Protein AF-W1YXG7-F1 (afdb_monomer)

Sequence (89 aa):
AIKAQTAQVAAGQLGGTPPVKGQQLNASIIAQTRLTSTEEFGKILLKVNQDGSRVLLRDVAKIELGGENYDIIAEFNGQPASGLGIKLA

Mean predicted aligned error: 8.09 Å

Solvent-accessible surface area (backbone atoms only — not comparable to full-atom values): 6067 Å² total; per-residue (Å²): 94,66,75,76,69,43,36,72,49,91,60,57,43,50,63,42,88,88,58,66,92,85,72,83,65,69,46,76,43,83,52,57,50,63,70,86,48,55,70,55,53,34,61,39,66,70,48,69,48,97,87,68,51,74,42,33,41,48,81,78,43,91,73,77,94,74,72,96,68,81,89,75,85,48,68,55,97,90,36,87,47,84,88,82,90,85,79,87,133

pLDDT: mean 88.15, std 8.02, range [59.0, 96.0]

InterPro domains:
  IPR001036 Acriflavin resistance protein [PF00873] (1-88)
  IPR001036 Acriflavin resistance protein [PTHR32063] (1-87)
  IPR027463 Multidrug efflux transporter AcrB TolC docking domain, DN/DC subdomains [G3DSA:3.30.2090.10] (1-73)
  IPR027463 Multidrug efflux transporter AcrB TolC docking domain, DN/DC subdomains [SSF82714] (1-66)

Structure (mmCIF, N/CA/C/O backbone):
data_AF-W1YXG7-F1
#
_entry.id   AF-W1YXG7-F1
#
loop_
_atom_site.group_PDB
_atom_site.id
_atom_site.type_symbol
_atom_site.label_atom_id
_atom_site.label_alt_id
_atom_site.label_comp_id
_atom_site.label_asym_id
_atom_site.label_entity_id
_atom_site.label_seq_id
_atom_site.pdbx_PDB_ins_code
_atom_site.Cartn_x
_atom_site.Cartn_y
_atom_site.Cartn_z
_atom_site.occupancy
_atom_site.B_iso_or_equiv
_atom_site.auth_seq_id
_atom_site.auth_comp_id
_atom_site.auth_asym_id
_atom_site.auth_atom_id
_atom_site.pdbx_PDB_model_num
ATOM 1 N N . ALA A 1 1 ? -8.609 -5.958 0.528 1.00 74.25 1 ALA A N 1
ATOM 2 C CA . ALA A 1 1 ? -7.676 -5.940 1.674 1.00 74.25 1 ALA A CA 1
ATOM 3 C C . ALA A 1 1 ? -6.896 -4.629 1.760 1.00 74.25 1 ALA A C 1
ATOM 5 O O . ALA A 1 1 ? -7.103 -3.918 2.731 1.00 74.25 1 ALA A O 1
ATOM 6 N N . ILE A 1 2 ? -6.100 -4.256 0.742 1.00 70.12 2 ILE A N 1
ATOM 7 C CA . ILE A 1 2 ? -5.255 -3.041 0.771 1.00 70.12 2 ILE A CA 1
ATOM 8 C C . ILE A 1 2 ? -6.062 -1.775 1.102 1.00 70.12 2 ILE A C 1
ATOM 10 O O . ILE A 1 2 ? -5.873 -1.236 2.181 1.00 70.12 2 ILE A O 1
ATOM 14 N N . LYS A 1 3 ? -7.050 -1.381 0.277 1.00 76.31 3 LYS A N 1
ATOM 15 C CA . LYS A 1 3 ? -7.891 -0.183 0.526 1.00 76.31 3 LYS A CA 1
ATOM 16 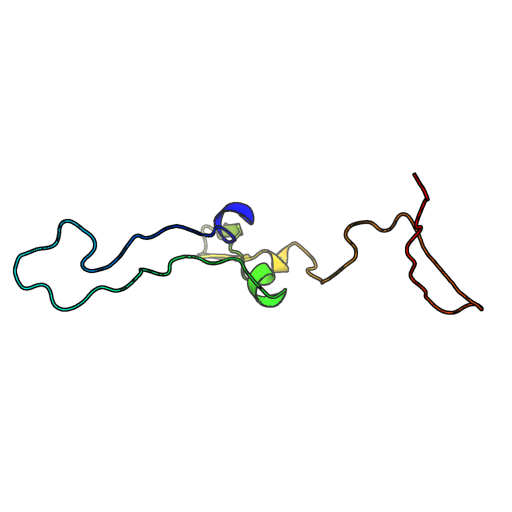C C . LYS A 1 3 ? -8.538 -0.123 1.919 1.00 76.31 3 LYS A C 1
ATOM 18 O O . LYS A 1 3 ? -8.812 0.965 2.401 1.00 76.31 3 LYS A O 1
ATOM 23 N N . ALA A 1 4 ? -8.811 -1.272 2.539 1.00 72.31 4 ALA A N 1
ATOM 24 C CA . ALA A 1 4 ? -9.459 -1.341 3.847 1.00 72.31 4 ALA A CA 1
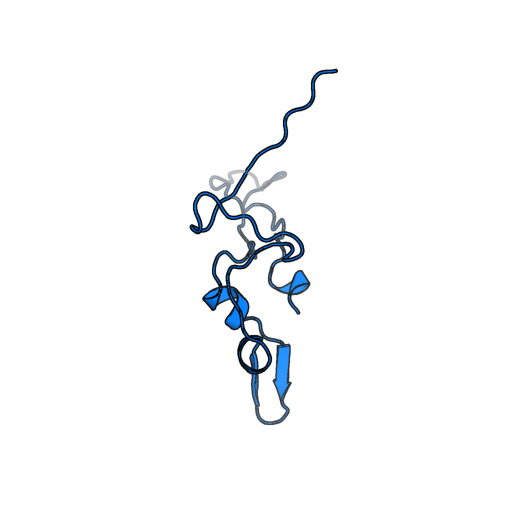ATOM 25 C C . ALA A 1 4 ? -8.467 -1.208 5.016 1.00 72.31 4 ALA A C 1
ATOM 27 O O . ALA A 1 4 ? -8.870 -0.801 6.096 1.00 72.31 4 ALA A O 1
ATOM 28 N N . GLN A 1 5 ? -7.189 -1.553 4.816 1.00 71.50 5 GLN A N 1
ATOM 29 C CA . GLN A 1 5 ? -6.144 -1.493 5.851 1.00 71.50 5 GLN A CA 1
ATOM 30 C C . GLN A 1 5 ? -5.145 -0.342 5.643 1.00 71.50 5 GLN A C 1
ATOM 32 O O . GLN A 1 5 ? -4.358 -0.065 6.537 1.00 71.50 5 GLN A O 1
ATOM 37 N N . THR A 1 6 ? -5.206 0.363 4.507 1.00 59.00 6 THR A N 1
ATOM 38 C CA . THR A 1 6 ? -4.502 1.636 4.251 1.00 59.00 6 THR A CA 1
ATOM 39 C C . THR A 1 6 ? -5.434 2.855 4.311 1.00 59.00 6 THR A C 1
ATOM 41 O O . THR A 1 6 ? -5.080 3.935 3.832 1.00 59.00 6 THR A O 1
ATOM 44 N N . ALA A 1 7 ? -6.643 2.698 4.859 1.00 72.44 7 ALA A N 1
ATOM 45 C CA . ALA A 1 7 ? -7.619 3.776 4.950 1.00 72.44 7 ALA A CA 1
ATOM 46 C C . ALA A 1 7 ? -7.227 4.779 6.039 1.00 72.44 7 ALA A C 1
ATOM 48 O O . ALA A 1 7 ? -6.928 4.392 7.165 1.00 72.44 7 ALA A O 1
ATOM 49 N N . GLN A 1 8 ? -7.286 6.069 5.708 1.00 67.88 8 GLN A N 1
ATOM 50 C CA . GLN A 1 8 ? -7.232 7.133 6.701 1.00 67.88 8 GLN A CA 1
ATOM 51 C C . GLN A 1 8 ? -8.657 7.442 7.152 1.00 67.88 8 GLN A C 1
ATOM 53 O O . GLN A 1 8 ? -9.457 7.958 6.370 1.00 67.88 8 GLN A O 1
ATOM 58 N N . VAL A 1 9 ? -8.983 7.084 8.393 1.00 74.12 9 VAL A N 1
ATOM 59 C CA . VAL A 1 9 ? -10.345 7.213 8.926 1.00 74.12 9 VAL A CA 1
ATOM 60 C C . VAL A 1 9 ? -10.429 8.423 9.852 1.00 74.12 9 VAL A C 1
ATOM 62 O O . VAL A 1 9 ? -9.655 8.546 10.800 1.00 74.12 9 VAL A O 1
ATOM 65 N N . ALA A 1 10 ? -11.390 9.312 9.593 1.00 76.38 10 ALA A N 1
ATOM 66 C CA . ALA A 1 10 ? -11.733 10.381 10.524 1.00 76.38 10 ALA A CA 1
ATOM 67 C C . ALA A 1 10 ? -12.493 9.781 11.715 1.00 76.38 10 ALA A C 1
ATOM 69 O O . ALA A 1 10 ? -13.623 9.322 11.563 1.00 76.38 10 ALA A O 1
ATOM 70 N N . ALA A 1 11 ? -11.868 9.772 12.892 1.00 82.81 11 ALA A N 1
ATOM 71 C CA . ALA A 1 11 ? -12.419 9.122 14.083 1.00 82.81 11 ALA A CA 1
ATOM 72 C C . ALA A 1 11 ? -13.040 10.091 15.102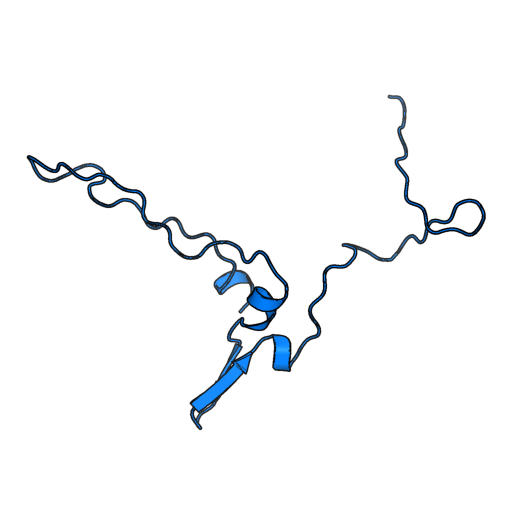 1.00 82.81 11 ALA A C 1
ATOM 74 O O . ALA A 1 11 ? -13.473 9.668 16.169 1.00 82.81 11 ALA A O 1
ATOM 75 N N . GLY A 1 12 ? -13.120 11.381 14.767 1.00 85.62 12 GLY A N 1
ATOM 76 C CA . GLY A 1 12 ? -13.695 12.408 15.635 1.00 85.62 12 GLY A CA 1
ATOM 77 C C . GLY A 1 12 ? -12.727 12.890 16.716 1.00 85.62 12 GLY A C 1
ATOM 78 O O . GLY A 1 12 ? -11.508 12.862 16.541 1.00 85.62 12 GLY A O 1
ATOM 79 N N . GLN A 1 13 ? -13.273 13.394 17.823 1.00 85.62 13 GLN A N 1
ATOM 80 C CA . GLN A 1 13 ? -12.506 13.996 18.916 1.00 85.62 13 GLN A CA 1
ATOM 81 C C . GLN A 1 13 ? -13.130 13.644 20.274 1.00 85.62 13 GLN A C 1
ATOM 83 O O . GLN A 1 13 ? -14.353 13.682 20.425 1.00 85.62 13 GLN A O 1
ATOM 88 N N . LEU A 1 14 ? -12.303 13.354 21.283 1.00 86.56 14 LEU A N 1
ATOM 89 C CA . LEU A 1 14 ? -12.742 13.328 22.678 1.00 86.56 14 LEU A CA 1
ATOM 90 C C . LEU A 1 14 ? -13.072 14.756 23.110 1.00 86.56 14 LEU A C 1
ATOM 92 O O . LEU A 1 14 ? -12.264 15.656 22.899 1.00 86.56 14 LEU A O 1
ATOM 96 N N . GLY A 1 15 ? -14.246 14.962 23.711 1.00 85.19 15 GLY A N 1
ATOM 97 C CA . GLY A 1 15 ? -14.697 16.298 24.116 1.00 85.19 15 GLY A CA 1
ATOM 98 C C . GLY A 1 15 ? -14.971 17.239 22.937 1.00 85.19 15 GLY A C 1
ATOM 99 O O . GLY A 1 15 ? -14.874 18.455 23.102 1.00 85.19 15 GLY A O 1
ATOM 100 N N . GLY A 1 16 ? -15.255 16.692 21.749 1.00 86.88 16 GLY A N 1
ATOM 101 C CA . GLY A 1 16 ? -15.706 17.460 20.587 1.00 86.88 16 GLY A CA 1
ATOM 102 C C . GLY A 1 16 ? -17.055 18.143 20.831 1.00 86.88 16 GLY A C 1
ATOM 103 O O . GLY A 1 16 ? -17.793 17.794 21.754 1.00 86.88 16 GLY A O 1
ATOM 104 N N . THR A 1 17 ? -17.382 19.143 20.016 1.00 84.88 17 THR A N 1
ATOM 105 C CA . THR A 1 17 ? -18.619 19.909 20.182 1.00 84.88 17 THR A CA 1
ATOM 106 C C . THR A 1 17 ? -19.861 19.154 19.691 1.00 84.88 17 THR A C 1
ATOM 108 O O . THR A 1 17 ? -19.792 18.475 18.665 1.00 84.88 17 THR A O 1
ATOM 111 N N . PRO A 1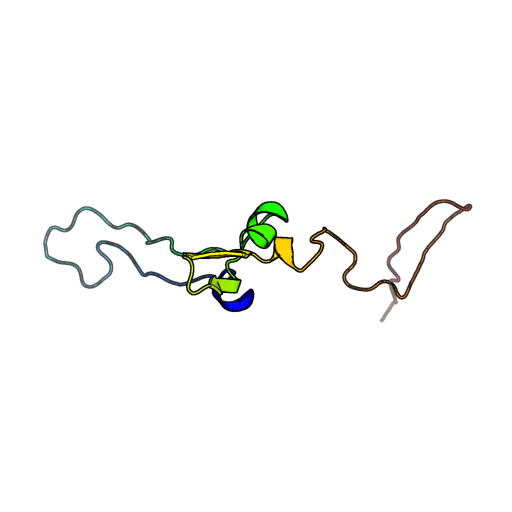 18 ? -21.017 19.310 20.375 1.00 82.62 18 PRO A N 1
ATOM 112 C CA . PRO A 1 18 ? -21.217 20.035 21.641 1.00 82.62 18 PRO A CA 1
ATOM 113 C C . PRO A 1 18 ? -20.791 19.199 22.874 1.00 82.62 18 PRO A C 1
ATOM 115 O O . PRO A 1 18 ? -21.262 18.070 23.021 1.00 82.62 18 PRO A O 1
ATOM 118 N N . PRO A 1 19 ? -19.945 19.723 23.791 1.00 89.56 19 PRO A N 1
ATOM 119 C CA . PRO A 1 19 ? -19.460 18.945 24.926 1.00 89.56 19 PRO A CA 1
ATOM 120 C C . PRO A 1 19 ? -20.372 19.070 26.156 1.00 89.56 19 PRO A C 1
ATOM 122 O O . PRO A 1 19 ? -21.182 19.992 26.280 1.00 89.56 19 PRO A O 1
ATOM 125 N N . VAL A 1 20 ? -20.176 18.172 27.123 1.00 92.69 20 VAL A N 1
ATOM 126 C CA . VAL A 1 20 ? -20.764 18.302 28.464 1.00 92.69 20 VAL A CA 1
ATOM 127 C C . VAL A 1 20 ? -20.165 19.499 29.217 1.00 92.69 20 VAL A C 1
ATOM 129 O O . VAL A 1 20 ? -18.994 19.849 29.048 1.00 92.69 20 VAL A O 1
ATOM 132 N N . LYS A 1 21 ? -20.967 20.151 30.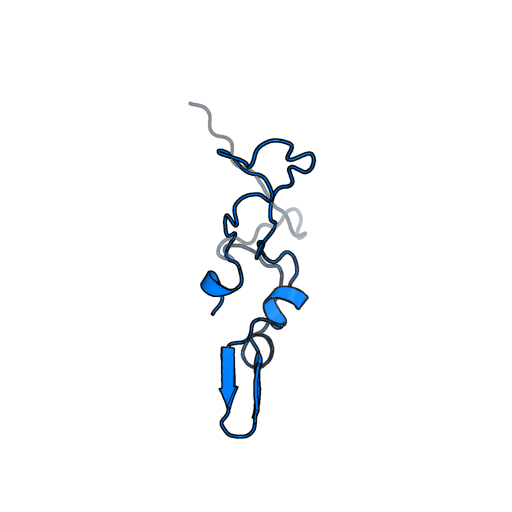066 1.00 89.62 21 LYS A N 1
ATOM 133 C CA . LYS A 1 21 ? -20.540 21.340 30.819 1.00 89.62 21 LYS A CA 1
ATOM 134 C C . LYS A 1 21 ? -19.371 20.998 31.751 1.00 89.62 21 LYS A C 1
ATOM 136 O O . LYS A 1 21 ? -19.465 20.067 32.542 1.00 89.62 21 LYS A O 1
ATOM 141 N N . GLY A 1 22 ? -18.295 21.781 31.675 1.00 90.62 22 GLY A N 1
ATOM 142 C CA . GLY A 1 22 ? -17.088 21.578 32.483 1.00 90.62 22 GLY A CA 1
ATOM 143 C C . GLY A 1 22 ? -16.039 20.651 31.861 1.00 90.62 22 GLY A C 1
ATOM 144 O O . GLY A 1 22 ? -15.013 20.428 32.499 1.00 90.62 22 GLY A O 1
ATOM 145 N N . GLN A 1 23 ? -16.253 20.148 30.635 1.00 89.88 23 GLN A N 1
ATOM 146 C CA . GLN A 1 23 ? -15.258 19.353 29.910 1.00 89.88 23 GLN A CA 1
ATOM 147 C C . GLN A 1 23 ? -13.934 20.123 29.759 1.00 89.88 23 GLN A C 1
ATOM 149 O O . GLN A 1 23 ? -13.900 21.180 29.135 1.00 89.88 23 GLN A O 1
ATOM 154 N N . GLN A 1 24 ? -12.849 19.580 30.324 1.00 88.19 24 GLN A N 1
ATOM 155 C CA . GLN A 1 24 ? -11.502 20.180 30.288 1.00 88.19 24 GLN A CA 1
ATOM 156 C C . GLN A 1 24 ? -10.625 19.615 29.162 1.00 88.19 24 GLN A C 1
ATOM 158 O O . GLN A 1 24 ? -9.738 20.297 28.660 1.00 88.19 24 GLN A O 1
ATOM 163 N N . LEU A 1 25 ? -10.854 18.356 28.769 1.00 84.94 25 LEU A N 1
ATOM 164 C CA . LEU A 1 25 ? -10.042 17.657 27.774 1.00 84.94 25 LEU A CA 1
ATOM 165 C C . LEU A 1 25 ? -10.711 17.699 26.396 1.00 84.94 25 LEU A C 1
ATOM 167 O O . LEU A 1 25 ? -11.824 17.193 26.236 1.00 84.94 25 LEU A O 1
ATOM 171 N N . ASN A 1 26 ? -9.997 18.222 25.400 1.00 88.44 26 ASN A N 1
ATOM 172 C CA . ASN A 1 26 ? -10.316 18.056 23.985 1.00 88.44 26 ASN A CA 1
ATOM 173 C C . ASN A 1 26 ? -9.105 17.451 23.258 1.00 88.44 26 ASN A C 1
ATOM 175 O O . ASN A 1 26 ? -7.996 17.970 23.376 1.00 88.44 26 ASN A O 1
ATOM 179 N N . ALA A 1 27 ? -9.300 16.335 22.553 1.00 87.81 27 ALA A N 1
ATOM 180 C CA . ALA A 1 27 ? -8.224 15.645 21.841 1.00 87.81 27 ALA A CA 1
ATOM 181 C C . ALA A 1 27 ? -8.747 14.950 20.581 1.00 87.81 27 ALA A C 1
ATOM 183 O O . ALA A 1 27 ? -9.801 14.317 20.609 1.00 87.81 27 ALA A O 1
ATOM 184 N N . SER A 1 28 ? -8.002 15.026 19.477 1.00 86.69 28 SER A N 1
ATOM 185 C CA . SER A 1 28 ? -8.378 14.335 18.239 1.00 86.69 28 SER A CA 1
ATOM 186 C C . SER A 1 28 ? -8.122 12.834 18.336 1.00 86.69 28 SER A C 1
ATOM 188 O O . SER A 1 28 ? -7.071 12.410 18.814 1.00 86.69 28 SER A O 1
ATOM 190 N N . ILE A 1 29 ? -9.076 12.028 17.869 1.00 85.56 29 ILE A N 1
ATOM 191 C CA . ILE A 1 29 ? -8.934 10.573 17.820 1.00 85.56 29 ILE A CA 1
ATOM 192 C C . ILE A 1 29 ? -8.192 10.221 16.533 1.00 85.56 29 ILE A C 1
ATOM 194 O O . ILE A 1 29 ? -8.645 10.536 15.431 1.00 85.56 29 ILE A O 1
ATOM 198 N N . ILE A 1 30 ? -7.051 9.553 16.679 1.00 79.50 30 ILE A N 1
ATOM 199 C CA . ILE A 1 30 ? -6.281 9.018 15.557 1.00 79.50 30 ILE A CA 1
ATOM 200 C C . ILE A 1 30 ? -6.675 7.549 15.389 1.00 79.50 30 ILE A C 1
ATOM 202 O O . ILE A 1 30 ? -6.417 6.732 16.270 1.00 79.50 30 ILE A O 1
ATOM 206 N N . ALA A 1 31 ? -7.336 7.224 14.277 1.00 78.88 31 ALA A N 1
ATOM 207 C CA . ALA A 1 31 ? -7.624 5.845 13.881 1.00 78.88 31 ALA A CA 1
ATOM 208 C C . ALA A 1 31 ? -6.597 5.351 12.851 1.00 78.88 31 ALA A C 1
ATOM 210 O O . ALA A 1 31 ? -5.473 5.844 12.810 1.00 78.88 31 ALA A O 1
ATOM 211 N N . GLN A 1 32 ? -6.967 4.354 12.041 1.00 75.69 32 GLN A N 1
ATOM 212 C CA . GLN A 1 32 ? -6.106 3.811 10.991 1.00 75.69 32 GLN A CA 1
ATOM 213 C C . GLN A 1 32 ? -5.534 4.936 10.119 1.00 75.69 32 GLN A C 1
ATOM 215 O O . GLN A 1 32 ? -6.251 5.844 9.685 1.00 75.69 32 GLN A O 1
ATOM 220 N N . THR A 1 33 ? -4.225 4.870 9.901 1.00 75.12 33 THR A N 1
ATOM 221 C CA . THR A 1 33 ? -3.457 5.784 9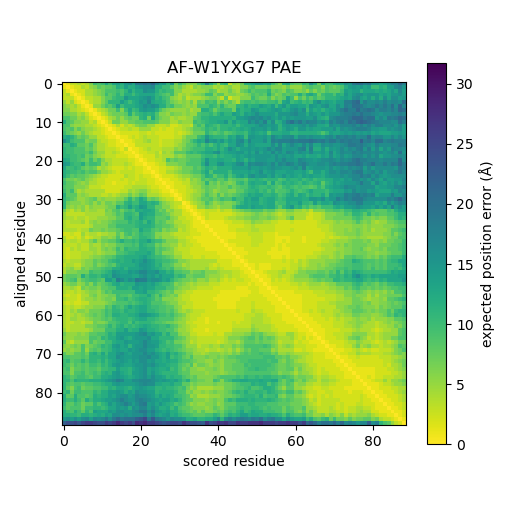.059 1.00 75.12 33 THR A CA 1
ATOM 222 C C . THR A 1 33 ? -2.949 5.044 7.829 1.00 75.12 33 THR A C 1
ATOM 224 O O . THR A 1 33 ? -2.961 3.812 7.769 1.00 75.12 33 THR A O 1
ATOM 227 N N . ARG A 1 34 ? -2.487 5.793 6.823 1.00 82.69 34 ARG A N 1
ATOM 228 C CA . ARG A 1 34 ? -1.803 5.180 5.682 1.00 82.69 34 ARG A CA 1
ATOM 229 C C . ARG A 1 34 ? -0.575 4.414 6.172 1.00 82.69 34 ARG A C 1
ATOM 231 O O . ARG A 1 34 ? 0.133 4.891 7.056 1.00 82.69 34 ARG A O 1
ATOM 238 N N . LEU A 1 35 ? -0.341 3.258 5.563 1.00 87.50 35 LEU A N 1
ATOM 239 C CA . LEU A 1 35 ? 0.880 2.488 5.769 1.00 87.50 35 LEU A CA 1
ATOM 240 C C . LEU A 1 35 ? 2.047 3.197 5.075 1.00 87.50 35 LEU A C 1
ATOM 242 O O . LEU A 1 35 ? 1.875 3.800 4.013 1.0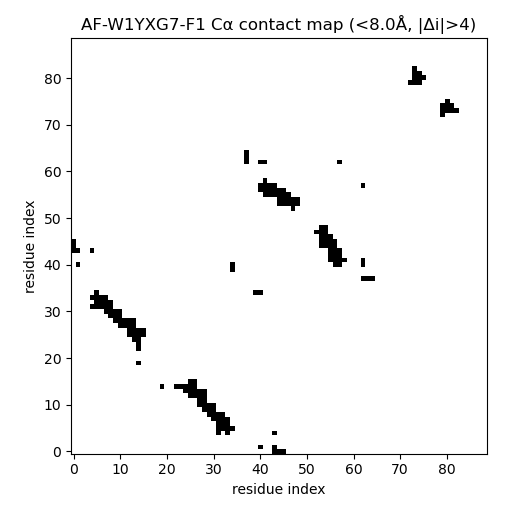0 87.50 35 LEU A O 1
ATOM 246 N N . THR A 1 36 ? 3.217 3.120 5.687 1.00 89.75 36 THR A N 1
ATOM 247 C CA . THR A 1 36 ? 4.407 3.905 5.345 1.00 89.75 36 THR A CA 1
ATOM 248 C C . THR A 1 36 ? 5.594 3.050 4.920 1.00 89.75 36 THR A C 1
ATOM 250 O O . THR A 1 36 ? 6.533 3.580 4.332 1.00 89.75 36 THR A O 1
ATOM 253 N N . SER A 1 37 ? 5.556 1.737 5.164 1.00 91.50 37 SER A N 1
ATOM 254 C CA . SER A 1 37 ? 6.678 0.845 4.863 1.00 91.50 37 SER A CA 1
ATOM 255 C C . SER A 1 37 ? 6.248 -0.490 4.252 1.00 91.50 37 SER A C 1
ATOM 257 O O . SER A 1 37 ? 5.127 -0.963 4.452 1.00 91.50 37 SER A O 1
ATOM 259 N N . THR A 1 38 ? 7.156 -1.138 3.519 1.00 91.56 38 THR A N 1
ATOM 260 C CA . THR A 1 38 ? 6.893 -2.450 2.901 1.00 91.56 38 THR A CA 1
ATOM 261 C C . THR A 1 38 ? 6.546 -3.524 3.938 1.00 91.56 38 THR A C 1
ATOM 263 O O . THR A 1 38 ? 5.694 -4.377 3.692 1.00 91.56 38 THR A O 1
ATOM 266 N N . GLU A 1 39 ? 7.124 -3.439 5.137 1.00 92.38 39 GLU A N 1
ATOM 267 C CA . GLU A 1 39 ? 6.865 -4.334 6.264 1.00 92.38 39 GLU A CA 1
ATOM 268 C C . GLU A 1 39 ? 5.434 -4.184 6.785 1.00 92.38 39 GLU A C 1
ATOM 270 O O . GLU A 1 39 ? 4.796 -5.177 7.147 1.00 92.38 39 GLU A O 1
ATOM 275 N N . GLU A 1 40 ? 4.917 -2.954 6.819 1.00 89.12 40 GLU A N 1
ATOM 276 C CA . GLU A 1 40 ? 3.528 -2.668 7.175 1.00 89.12 40 GLU A CA 1
ATOM 277 C C . GLU A 1 40 ? 2.566 -3.218 6.118 1.00 89.12 40 GLU A C 1
ATOM 279 O O . GLU A 1 40 ? 1.624 -3.938 6.461 1.00 89.12 40 GLU A O 1
ATOM 284 N N . PHE A 1 41 ? 2.846 -2.985 4.831 1.00 91.44 41 PHE A N 1
ATOM 285 C CA . PHE A 1 41 ? 2.079 -3.584 3.733 1.00 91.44 41 PHE A CA 1
ATOM 286 C C . PHE A 1 41 ? 2.106 -5.119 3.791 1.00 91.44 41 PHE A C 1
ATOM 288 O O . PHE A 1 41 ? 1.076 -5.771 3.623 1.00 91.44 41 PHE A O 1
ATOM 295 N N . GLY A 1 42 ? 3.251 -5.717 4.116 1.00 91.12 42 GLY A N 1
ATOM 296 C CA . GLY A 1 42 ? 3.404 -7.165 4.243 1.00 91.12 42 GLY A CA 1
ATOM 297 C C . GLY A 1 42 ? 2.643 -7.788 5.407 1.00 91.12 42 GLY A C 1
ATOM 298 O O . GLY A 1 42 ? 2.460 -9.005 5.434 1.00 91.12 42 GLY A O 1
ATOM 299 N N . LYS A 1 43 ? 2.187 -6.991 6.375 1.00 93.19 43 LYS A N 1
ATOM 300 C CA . LYS A 1 43 ? 1.358 -7.445 7.501 1.00 93.19 43 LYS A CA 1
ATOM 301 C C . LYS A 1 43 ? -0.141 -7.310 7.236 1.00 93.19 43 LYS A C 1
ATOM 303 O O . LYS A 1 43 ? -0.917 -7.712 8.101 1.00 93.19 43 LYS A O 1
ATOM 308 N N . ILE A 1 44 ? -0.554 -6.811 6.066 1.00 91.12 44 ILE A N 1
ATOM 309 C CA . ILE A 1 44 ? -1.971 -6.723 5.700 1.00 91.12 44 ILE A CA 1
ATOM 310 C C . ILE A 1 44 ? -2.597 -8.117 5.763 1.00 91.12 44 ILE A C 1
ATOM 312 O O . ILE A 1 44 ? -2.176 -9.031 5.054 1.00 91.12 44 ILE A O 1
ATOM 316 N N . LEU A 1 45 ? -3.626 -8.270 6.596 1.00 92.25 45 LEU A N 1
ATOM 317 C CA . LEU A 1 45 ? -4.354 -9.528 6.739 1.00 92.25 45 LEU A CA 1
ATOM 318 C C . LEU A 1 45 ? -5.297 -9.723 5.549 1.00 92.25 45 LEU A C 1
ATOM 320 O O . LEU A 1 45 ? -6.181 -8.898 5.313 1.00 92.25 45 LEU A O 1
ATOM 324 N N . LEU A 1 46 ? -5.132 -10.817 4.813 1.00 91.81 46 LEU A N 1
ATOM 325 C CA . LEU A 1 46 ? -6.006 -11.173 3.697 1.00 91.81 46 LEU A CA 1
ATOM 326 C C . LEU A 1 46 ? -7.172 -12.040 4.157 1.00 91.81 46 LEU A C 1
ATOM 328 O O . LEU A 1 46 ? -8.316 -11.785 3.784 1.00 91.81 46 LEU A O 1
ATOM 332 N N . LYS A 1 47 ? -6.874 -13.065 4.959 1.00 91.06 47 LYS A N 1
ATOM 333 C CA . LYS A 1 47 ? -7.845 -14.061 5.409 1.00 91.06 47 LYS A CA 1
ATOM 334 C C . LYS A 1 47 ? -7.356 -14.761 6.675 1.00 91.06 47 LYS A C 1
ATOM 336 O O . LYS A 1 47 ? -6.155 -14.900 6.890 1.00 91.06 47 LYS A O 1
ATOM 341 N N . VAL A 1 48 ? -8.302 -15.238 7.477 1.00 94.44 48 VAL A N 1
ATOM 342 C CA . VAL A 1 48 ? -8.067 -16.243 8.519 1.00 94.44 48 VAL A CA 1
ATOM 343 C C . VAL A 1 48 ? -8.702 -17.553 8.048 1.00 94.44 48 VAL A C 1
ATOM 345 O O . VAL A 1 48 ? -9.850 -17.559 7.598 1.00 94.44 48 VAL A O 1
ATOM 348 N N . ASN A 1 49 ? -7.938 -18.639 8.066 1.00 93.94 49 ASN A N 1
ATOM 349 C CA . ASN A 1 49 ? -8.413 -19.972 7.702 1.00 93.94 49 ASN A CA 1
ATOM 350 C C . ASN A 1 49 ? -9.211 -20.601 8.856 1.00 93.94 49 ASN A C 1
ATOM 352 O O . ASN A 1 49 ? -9.192 -20.113 9.984 1.00 93.94 49 ASN A O 1
ATOM 356 N N . GLN A 1 50 ? -9.926 -21.693 8.576 1.00 94.56 50 GLN A N 1
ATOM 357 C CA . GLN A 1 50 ? -10.759 -22.379 9.577 1.00 94.56 50 GLN A CA 1
ATOM 358 C C . GLN A 1 50 ? -9.948 -22.964 10.743 1.00 94.56 50 GLN A C 1
ATOM 360 O O . GLN A 1 50 ? -10.474 -23.108 11.839 1.00 94.56 50 GLN A O 1
ATOM 365 N N . ASP A 1 51 ? -8.671 -23.258 10.513 1.00 93.44 51 ASP A N 1
ATOM 366 C CA . ASP A 1 51 ? -7.711 -23.726 11.515 1.00 93.44 51 ASP A CA 1
ATOM 367 C C . ASP A 1 51 ? -7.096 -22.587 12.357 1.00 93.44 51 ASP A C 1
ATOM 369 O O . ASP A 1 51 ? -6.270 -22.839 13.231 1.00 93.44 51 ASP A O 1
ATOM 373 N N . GLY A 1 52 ? -7.474 -21.329 12.098 1.00 91.44 52 GLY A N 1
ATOM 374 C CA . GLY A 1 52 ? -6.949 -20.145 12.780 1.00 91.44 52 GLY A CA 1
ATOM 375 C C . GLY A 1 52 ? -5.649 -19.586 12.191 1.00 91.44 52 GLY A C 1
ATOM 376 O O . GLY A 1 52 ? -5.166 -18.551 12.661 1.00 91.44 52 GLY A O 1
ATOM 377 N N . SER A 1 53 ? -5.086 -20.204 11.148 1.00 94.50 53 SER A N 1
ATOM 378 C CA . SER A 1 53 ? -3.911 -19.663 10.462 1.00 94.50 53 SER A CA 1
ATOM 379 C C . SER A 1 53 ? -4.255 -18.371 9.711 1.00 94.50 53 SER A C 1
ATOM 381 O O . SER A 1 53 ? -5.352 -18.194 9.173 1.00 94.50 53 SER A O 1
ATOM 383 N N . ARG A 1 54 ? -3.314 -17.421 9.702 1.00 95.44 54 ARG A N 1
ATOM 384 C CA . ARG A 1 54 ? -3.481 -16.110 9.060 1.00 95.44 54 ARG A CA 1
ATOM 385 C C . ARG A 1 54 ? -2.738 -16.095 7.737 1.00 95.44 54 ARG A C 1
ATOM 387 O O . ARG A 1 54 ? -1.563 -16.436 7.707 1.00 95.44 54 ARG A O 1
ATOM 394 N N . VAL A 1 55 ? -3.413 -15.631 6.695 1.00 94.88 55 VAL A N 1
ATOM 395 C CA . VAL A 1 55 ? -2.818 -15.357 5.387 1.00 94.88 55 VAL A CA 1
ATOM 396 C C . VAL A 1 55 ? -2.587 -13.857 5.280 1.00 94.88 55 VAL A C 1
ATOM 398 O O . VAL A 1 55 ? -3.537 -13.070 5.346 1.00 94.88 55 VAL A O 1
ATOM 401 N N . LEU A 1 56 ? -1.329 -13.459 5.140 1.00 95.38 56 LEU A N 1
ATOM 402 C CA . LEU A 1 56 ? -0.880 -12.075 5.044 1.00 95.38 56 LEU A CA 1
ATOM 403 C C . LEU A 1 56 ? -0.487 -11.737 3.604 1.00 95.38 56 LEU A C 1
ATOM 405 O O . LEU A 1 56 ? -0.218 -12.622 2.795 1.00 95.38 56 LEU A O 1
ATOM 409 N N . LEU A 1 57 ? -0.426 -10.446 3.269 1.00 93.25 57 LEU A N 1
ATOM 410 C CA . LEU A 1 57 ? -0.088 -10.020 1.908 1.00 93.25 57 LEU A CA 1
ATOM 411 C C . LEU A 1 57 ? 1.299 -10.508 1.468 1.00 93.25 57 LEU A C 1
ATOM 413 O O . LEU A 1 57 ? 1.451 -10.944 0.331 1.00 93.25 57 LEU A O 1
ATOM 417 N N . ARG A 1 58 ? 2.287 -10.508 2.373 1.00 95.00 58 ARG A N 1
ATOM 418 C CA . ARG A 1 58 ? 3.635 -11.023 2.075 1.00 95.00 58 ARG A CA 1
ATOM 419 C C . ARG A 1 58 ? 3.679 -12.525 1.785 1.00 95.00 58 ARG A C 1
ATOM 421 O O . ARG A 1 58 ? 4.637 -12.987 1.181 1.00 95.00 58 ARG A O 1
ATOM 428 N N . ASP A 1 59 ? 2.669 -13.279 2.219 1.00 95.25 59 ASP A N 1
ATOM 429 C CA . ASP A 1 59 ? 2.621 -14.727 1.998 1.00 95.25 59 ASP A CA 1
ATOM 430 C C . ASP A 1 59 ? 2.235 -15.050 0.543 1.00 95.25 59 ASP A C 1
ATOM 432 O O . ASP A 1 59 ? 2.397 -16.181 0.093 1.00 95.25 59 ASP A O 1
ATOM 436 N N . VAL A 1 60 ? 1.727 -14.059 -0.205 1.00 94.81 60 VAL A N 1
ATOM 437 C CA . VAL A 1 60 ? 1.230 -14.220 -1.581 1.00 94.81 60 VAL A CA 1
ATOM 438 C C . VAL A 1 60 ? 1.786 -13.191 -2.576 1.00 94.81 60 VAL A C 1
ATOM 440 O O . VAL A 1 60 ? 1.458 -13.262 -3.759 1.00 94.81 60 VAL A O 1
ATOM 443 N N . ALA A 1 61 ? 2.603 -12.229 -2.135 1.00 94.12 61 ALA A N 1
ATOM 444 C CA . ALA A 1 61 ? 3.162 -11.177 -2.984 1.00 94.12 61 ALA A CA 1
ATOM 445 C C . ALA A 1 61 ? 4.553 -10.723 -2.513 1.00 94.12 61 ALA A C 1
ATOM 447 O O . ALA A 1 61 ? 4.831 -10.677 -1.314 1.00 94.12 61 ALA A O 1
ATOM 448 N N . LYS A 1 62 ? 5.406 -10.320 -3.466 1.00 95.94 62 LYS A N 1
ATOM 449 C CA . LYS A 1 62 ? 6.616 -9.532 -3.181 1.00 95.94 62 LYS A CA 1
ATOM 450 C C . LYS A 1 62 ? 6.231 -8.064 -3.029 1.00 95.94 62 LYS A C 1
ATOM 452 O O . LYS A 1 62 ? 5.370 -7.576 -3.756 1.00 95.94 62 LYS A O 1
ATOM 457 N N . ILE A 1 63 ? 6.852 -7.381 -2.075 1.00 95.06 63 ILE A N 1
ATOM 458 C CA . ILE A 1 63 ? 6.527 -5.998 -1.725 1.00 95.06 63 ILE A CA 1
ATOM 459 C C . ILE A 1 63 ? 7.832 -5.217 -1.705 1.00 95.06 63 ILE A C 1
ATOM 461 O O . ILE A 1 63 ? 8.717 -5.523 -0.912 1.00 95.06 63 ILE A O 1
ATOM 465 N N . GLU A 1 64 ? 7.938 -4.224 -2.579 1.00 95.25 64 GLU A N 1
ATOM 466 C CA . GLU A 1 64 ? 9.120 -3.380 -2.720 1.00 95.25 64 GLU A CA 1
ATOM 467 C C . GLU A 1 64 ? 8.729 -1.956 -3.124 1.00 95.25 64 GLU A C 1
ATOM 469 O O . GLU A 1 64 ? 7.628 -1.717 -3.628 1.00 95.25 64 GLU A O 1
ATOM 474 N N . LEU A 1 65 ? 9.632 -1.006 -2.882 1.00 94.31 65 LEU A N 1
ATOM 475 C CA . LEU A 1 65 ? 9.536 0.329 -3.461 1.00 94.31 65 LEU A CA 1
ATOM 476 C C . LEU A 1 65 ? 10.087 0.265 -4.886 1.00 94.31 65 LEU A C 1
ATOM 478 O O . LEU A 1 65 ? 11.253 -0.071 -5.082 1.00 94.31 65 LEU A O 1
ATOM 482 N N . GLY A 1 66 ? 9.242 0.581 -5.862 1.00 93.31 66 GLY A N 1
ATOM 483 C CA . GLY A 1 66 ? 9.563 0.513 -7.284 1.00 93.31 66 GLY A CA 1
ATOM 484 C C . GLY A 1 66 ? 9.102 1.751 -8.046 1.00 93.31 66 GLY A C 1
ATOM 485 O O . GLY A 1 66 ? 8.526 2.677 -7.470 1.00 93.31 66 GLY A O 1
ATOM 486 N N . GLY A 1 67 ? 9.364 1.763 -9.351 1.00 92.06 67 GLY A N 1
ATOM 487 C CA . GLY A 1 67 ? 8.827 2.777 -10.253 1.00 92.06 67 GLY A CA 1
ATOM 488 C C . GLY A 1 67 ? 7.311 2.634 -10.405 1.00 92.06 67 GLY A C 1
ATOM 489 O O . GLY A 1 67 ? 6.769 1.535 -10.315 1.00 92.06 67 GLY A O 1
ATOM 490 N N . GLU A 1 68 ? 6.617 3.745 -10.655 1.00 87.75 68 GLU A N 1
ATOM 491 C CA . GLU A 1 68 ? 5.186 3.718 -10.998 1.00 87.75 68 GLU A CA 1
ATOM 492 C C . GLU A 1 68 ? 4.950 3.065 -12.372 1.00 87.75 68 GLU A C 1
ATOM 494 O O . GLU A 1 68 ? 3.951 2.378 -12.579 1.00 87.75 68 GLU A O 1
ATOM 499 N N . ASN A 1 69 ? 5.903 3.244 -13.291 1.00 87.50 69 ASN A N 1
ATOM 500 C CA . ASN A 1 69 ? 5.990 2.565 -14.579 1.00 87.50 69 ASN A CA 1
ATOM 501 C C . ASN A 1 69 ? 7.452 2.202 -14.886 1.00 87.50 69 ASN A C 1
ATOM 503 O O . ASN A 1 69 ? 8.377 2.744 -14.279 1.00 87.50 69 ASN A O 1
ATOM 507 N N . TYR A 1 70 ? 7.640 1.274 -15.824 1.00 93.25 70 TYR A N 1
ATOM 508 C CA . TYR A 1 70 ? 8.950 0.760 -16.240 1.00 93.25 70 TYR A CA 1
ATOM 509 C C . TYR A 1 70 ? 9.150 0.853 -17.765 1.00 93.25 70 TYR A C 1
ATOM 511 O O . TYR A 1 70 ? 9.967 0.131 -18.330 1.00 93.25 70 TYR A O 1
ATOM 519 N N . ASP A 1 71 ? 8.402 1.731 -18.443 1.00 93.75 71 ASP A N 1
ATOM 520 C CA . ASP A 1 71 ? 8.393 1.835 -19.912 1.00 93.75 71 ASP A CA 1
ATOM 521 C C . ASP A 1 71 ? 9.625 2.560 -20.474 1.00 93.75 71 ASP A C 1
ATOM 523 O O . ASP A 1 71 ? 10.004 2.360 -21.629 1.00 93.75 71 ASP A O 1
ATOM 527 N N . ILE A 1 72 ? 10.249 3.423 -19.667 1.00 92.62 72 ILE A N 1
ATOM 528 C CA . ILE A 1 72 ? 11.398 4.237 -20.064 1.00 92.62 72 ILE A CA 1
ATOM 529 C C . ILE A 1 72 ? 12.599 3.856 -19.203 1.00 92.62 72 ILE A C 1
ATOM 531 O O . ILE A 1 72 ? 12.575 4.003 -17.983 1.00 92.62 72 ILE A O 1
ATOM 535 N N . ILE A 1 73 ? 13.678 3.436 -19.862 1.00 93.25 73 ILE A N 1
ATOM 536 C CA . ILE A 1 73 ? 15.000 3.269 -19.257 1.00 93.25 73 ILE A CA 1
ATOM 537 C C . ILE A 1 73 ? 15.881 4.390 -19.804 1.00 93.25 73 ILE A C 1
ATOM 539 O O . ILE A 1 73 ? 16.055 4.506 -21.016 1.00 93.25 73 ILE A O 1
ATOM 543 N N . ALA A 1 74 ? 16.402 5.240 -18.921 1.00 92.94 74 ALA A N 1
ATOM 544 C CA . ALA A 1 74 ? 17.267 6.351 -19.292 1.00 92.94 74 ALA A CA 1
ATOM 545 C C . ALA A 1 74 ? 18.705 6.094 -18.830 1.00 92.94 74 ALA A C 1
ATOM 547 O O . ALA A 1 74 ? 18.951 5.732 -17.679 1.00 92.94 74 ALA A O 1
ATOM 548 N N . GLU A 1 75 ? 19.656 6.333 -19.731 1.00 96.00 75 GLU A N 1
ATOM 549 C CA . GLU A 1 75 ? 21.090 6.235 -19.466 1.00 96.00 75 GLU A CA 1
ATOM 550 C C . GLU A 1 75 ? 21.812 7.491 -19.967 1.00 96.00 75 GLU A C 1
ATOM 552 O O . GLU A 1 75 ? 21.447 8.071 -20.992 1.00 96.00 75 GLU A O 1
ATOM 557 N N . PHE A 1 76 ? 22.866 7.900 -19.262 1.00 94.44 76 PHE A N 1
ATOM 558 C CA . PHE A 1 76 ? 23.779 8.960 -19.686 1.00 94.44 76 PHE A CA 1
ATOM 559 C C . PHE A 1 76 ? 25.221 8.481 -19.511 1.00 94.44 76 PHE A C 1
ATOM 561 O O . PHE A 1 76 ? 25.619 8.092 -18.415 1.00 94.44 76 PHE A O 1
ATOM 568 N N . ASN A 1 77 ? 26.000 8.459 -20.598 1.00 93.69 77 ASN A N 1
ATOM 569 C CA . ASN A 1 77 ? 27.345 7.863 -20.639 1.00 93.69 77 ASN A CA 1
ATOM 570 C C . ASN A 1 77 ? 27.398 6.413 -20.104 1.00 93.69 77 ASN A C 1
ATOM 572 O O . ASN A 1 77 ? 28.353 6.030 -19.429 1.00 93.69 77 ASN A O 1
ATOM 576 N N . GLY A 1 78 ? 26.357 5.618 -20.385 1.00 95.12 78 GLY A N 1
ATOM 577 C CA . GLY A 1 78 ? 26.241 4.221 -19.945 1.00 95.12 78 GLY A CA 1
ATOM 578 C C . GLY A 1 78 ? 25.933 4.033 -18.453 1.00 95.12 78 GLY A C 1
ATOM 579 O O . GLY A 1 78 ? 26.082 2.928 -17.942 1.00 95.12 78 GLY A O 1
ATOM 580 N N . GLN A 1 79 ? 25.546 5.095 -17.736 1.00 95.88 79 GLN A N 1
ATOM 581 C CA . GLN A 1 79 ? 25.142 5.042 -16.325 1.00 95.88 79 GLN A CA 1
ATOM 582 C C . GLN A 1 79 ? 23.640 5.344 -16.184 1.00 95.88 79 GLN A C 1
ATOM 584 O O . GLN A 1 79 ? 23.139 6.182 -16.941 1.00 95.88 79 GLN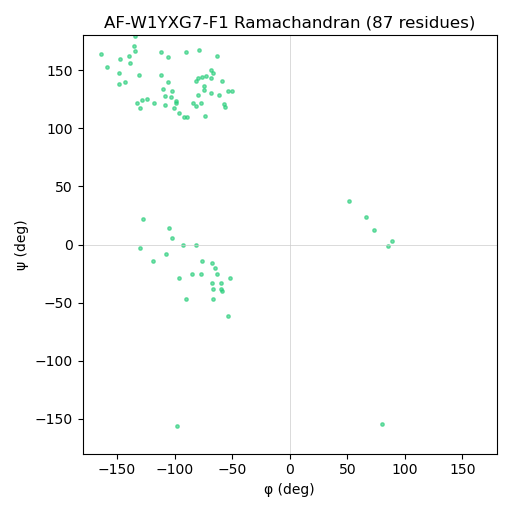 A O 1
ATOM 589 N N . PRO A 1 80 ? 22.921 4.725 -15.223 1.00 95.06 80 PRO A N 1
ATOM 590 C CA . PRO A 1 80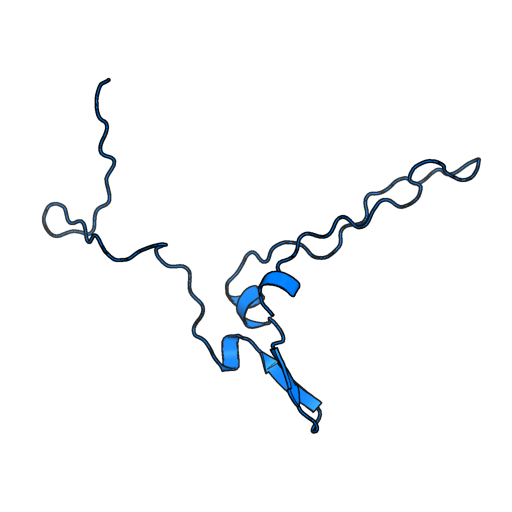 ? 21.506 5.005 -14.980 1.00 95.06 80 PRO A CA 1
ATOM 591 C C . PRO A 1 80 ? 21.243 6.495 -14.756 1.00 95.06 80 PRO A C 1
ATOM 593 O O . PRO A 1 80 ? 21.923 7.143 -13.959 1.00 95.06 80 PRO A O 1
ATOM 596 N N . ALA A 1 81 ? 20.242 7.030 -15.445 1.00 95.19 81 ALA A N 1
ATOM 597 C CA . ALA A 1 81 ? 19.900 8.443 -15.406 1.00 95.19 81 ALA A CA 1
ATOM 598 C C . ALA A 1 81 ? 18.387 8.656 -15.257 1.00 95.19 81 ALA A C 1
ATOM 600 O O . ALA A 1 81 ? 17.575 7.752 -15.433 1.00 95.19 81 ALA A O 1
ATOM 601 N N . SER A 1 82 ? 18.011 9.890 -14.937 1.00 95.00 82 SER A N 1
ATOM 602 C CA . SER A 1 82 ? 16.639 10.396 -15.001 1.00 95.00 82 SER A CA 1
ATOM 603 C C . SER A 1 82 ? 16.667 11.780 -15.655 1.00 95.00 82 SER A C 1
ATOM 605 O O . SER A 1 82 ? 17.742 12.339 -15.881 1.00 95.00 82 SER A O 1
ATOM 607 N N . GLY A 1 83 ? 15.509 12.346 -15.984 1.00 93.06 83 GLY A N 1
ATOM 608 C CA . GLY A 1 83 ? 15.444 13.644 -16.647 1.00 93.06 83 GLY A CA 1
ATOM 609 C C . GLY A 1 83 ? 14.068 14.293 -16.586 1.00 93.06 83 GLY A C 1
ATOM 610 O O . GLY A 1 83 ? 13.064 13.647 -16.301 1.00 93.06 83 GLY A O 1
ATOM 611 N N . LEU A 1 84 ? 14.036 15.594 -16.877 1.00 94.56 84 LEU A N 1
ATOM 612 C CA . LEU A 1 84 ? 12.815 16.387 -17.009 1.00 94.56 84 LEU A CA 1
ATOM 613 C C . LEU A 1 84 ? 12.844 17.129 -18.347 1.00 94.56 84 LEU A C 1
ATOM 615 O O . LEU A 1 84 ? 13.783 17.870 -18.633 1.00 94.56 84 LEU A O 1
ATOM 619 N N . GLY A 1 85 ? 11.808 16.938 -19.164 1.00 92.06 85 GLY A N 1
ATOM 620 C CA . GLY A 1 85 ? 11.624 17.671 -20.415 1.00 92.06 85 GLY A CA 1
ATOM 621 C C . GLY A 1 85 ? 10.783 18.923 -20.189 1.00 92.06 85 GLY A C 1
ATOM 622 O O . GLY A 1 85 ? 9.581 18.820 -19.959 1.00 92.06 85 GLY A O 1
ATOM 623 N N . ILE A 1 86 ? 11.397 20.103 -20.272 1.00 93.38 86 ILE A N 1
ATOM 624 C CA . ILE A 1 86 ? 10.701 21.387 -20.122 1.00 93.38 86 ILE A CA 1
ATOM 625 C C . ILE A 1 86 ? 10.412 21.947 -21.518 1.00 93.38 86 ILE A C 1
ATOM 627 O O . ILE A 1 86 ? 11.333 22.143 -22.309 1.00 93.38 86 ILE A O 1
ATOM 631 N N . LYS A 1 87 ? 9.136 22.197 -21.830 1.00 90.88 87 LYS A N 1
ATOM 632 C CA . LYS A 1 87 ? 8.708 22.840 -23.082 1.00 90.88 87 LYS A CA 1
ATOM 633 C C . LYS A 1 87 ? 8.278 24.280 -22.816 1.00 90.88 87 LYS A C 1
ATOM 635 O O . LYS A 1 87 ? 7.618 24.542 -21.814 1.00 90.88 87 LYS A O 1
ATOM 640 N N . LEU A 1 88 ? 8.644 25.189 -23.719 1.00 82.25 88 LEU A N 1
ATOM 641 C CA . LEU A 1 88 ? 8.180 26.576 -23.697 1.00 82.25 88 LEU A CA 1
ATOM 642 C C . LEU A 1 88 ? 6.759 26.664 -24.282 1.00 82.25 88 LEU A C 1
ATOM 644 O O . LEU A 1 88 ? 6.442 25.912 -25.208 1.00 82.25 88 LEU A O 1
ATOM 648 N N . ALA A 1 89 ? 5.934 27.543 -23.707 1.00 67.19 89 ALA A N 1
ATOM 649 C CA . ALA A 1 89 ? 4.564 27.830 -24.138 1.00 67.19 89 ALA A CA 1
ATOM 650 C C . ALA A 1 89 ? 4.519 28.882 -25.252 1.00 67.19 89 ALA A C 1
ATOM 652 O O . ALA A 1 89 ? 5.360 29.811 -25.207 1.00 67.19 89 ALA A O 1
#

Secondary structure (DSSP, 8-state):
-HHHHS---EEEEETPSSPPTT----EEEE------SHHHHHT-EEEE-TTSPEEEGGGT-------S--S---EETTEE---------

Foldseek 3Di:
DQCVQQDFDQPAWDQDPPGDPPDPDIGGDGDRHGDDDQVSQQQDWDDQDPVRDTDGPVNPDDGDDDDPDDPDFDDDPNHGDDDDDDDDD

Radius of gyration: 22.71 Å; Cα contacts (8 Å, |Δi|>4): 94; chains: 1; bounding box: 49×52×57 Å

Organism: NCBI:txid408170

Nearest PDB structures (foldseek):
  6zo7-assembly1_A  TM=9.855E-01  e=1.581E-11  Escherichia coli K-12
  7b8r-assembly1_B  TM=9.889E-01  e=1.808E-11  Escherichia coli K-12
  5ens-assembly1_A  TM=9.898E-01  e=2.891E-11  Escherichia coli K-12
  7b8s-assembly1_A  TM=9.905E-01  e=3.536E-11  Escherichia coli K-12
  8f4r-assembly1_B  TM=9.470E-01  e=4.329E-08  Escherichia coli

=== Feature glossary ===
The record interleaves many kinds of information about one protein. Here is each kind framed as the question it answers.

Q: Are the domains correctly placed relative to each other?
A: Predicted aligned error is AlphaFold's pairwise confidence. Unlike pLDDT (per-residue), PAE is per-residue-pair and captures whether two parts of the structure are correctly placed relative to each other. Units are ångströms of expected positional error.

Q: Which residues are in helices, strands, or loops?
A: Eight-state secondary structure (DSSP): H is the canonical α-helix, G the tighter 3₁₀-helix, I the wider π-helix; E/B are β-structure, T and S are turns and bends, and '-' is everything else. DSSP derives these from the pattern of main-chain N–H···O=C hydrogen bonds, not from the sequence.

Q: What if only a Cα trace is available?
A: P-SEA three-state annotation labels each residue as helix, strand, or coil based purely on the geometry of the Cα trace. It serves as a fallback when the full backbone (and thus DSSP) is unavailable.

Q: What are the backbone torsion angles?
A: φ (phi) and ψ (psi) are the two rotatable backbone dihedrals per residue: φ is the C(i-1)–N–Cα–C torsion, ψ is the N–Cα–C–N(i+1) torsion, both in degrees on (−180°, 180°]. α-helical residues cluster near (−60°, −45°); β-strand residues near (−120°, +130°). A Ramachandran plot is simply a scatter of (φ, ψ) for every residue.

Q: What known structures does this most resemble?
A: Structural nearest neighbors (via Foldseek easy-search vs the PDB). Reported per hit: target PDB id, E-value, and alignment TM-score. A TM-score above ~0.5 is the conventional threshold for 'same fold'.

Q: What family and function is it annotated with?
A: Database cross-references. InterPro integrates a dozen domain/family signature databases into unified entries with residue-range hits. GO terms attach function/process/location labels with evidence codes. CATH codes position the fold in a four-level structural taxonomy. Organism is the NCBI-taxonomy species name.

Q: Which residues are buried vs exposed?
A: Solvent accessibility: the surface area of each residue that a 1.4 Å water probe can touch, in Å². When only backbone atoms are present the absolute values are lower than full-atom SASA (side chains contribute most of the area) and are flagged as backbone-only.

Q: What do the diagnostic plots show?
A: Three diagnostic plots accompany the record. The Cα contact map visualizes the tertiary structure as a 2D adjacency matrix (8 Å cutoff, sequence-local contacts suppressed). The Ramachandran plot shows the distribution of backbone (φ, ψ) torsions, with points in the α and β basins reflecting secondary structure content. The PAE plot shows AlphaFold's inter-residue confidence as a color matrix.

Q: What is the amino-acid chain?
A: The amino-acid sequence is the protein's primary structure: the linear order of residues from the N-terminus to the C-terminus, written in one-letter code. Everything else here — the 3D coordinates, the secondary structure, the domain annotations — is ultimately a consequence of this string.

Q: What do the rendered images show?
A: The six renders are orthographic views along the three Cartesian axes in both directions. Representation (cartoon, sticks, or surface) and color scheme (sequence-rainbow or by-chain) vary across proteins so the training set covers all the common visualization conventions.

Q: Where is each backbone atom in 3D?
A: The mmCIF table is the protein's shape written out atom by atom. For each backbone N, Cα, C, and carbonyl O, it records an (x, y, z) coordinate triple in Å plus the residue type, chain letter, and residue number.

Q: How mobile is each atom in the crystal?
A: For experimental (PDB) structures, the B-factor (temperature factor) quantifies the positional spread of each atom in the crystal — a combination of thermal vibration and static disorder — in units of Å². High B-factors mark flexible loops or poorly resolved regions; low B-factors mark the rigid, well-ordered core.

Q: How big and how compact is the whole molecule?
A: Three whole-structure scalars: the radius of gyration (RMS distance of Cα from centroid, in Å), the count of Cα–Cα contacts (pairs closer than 8 Å and separated by more than four residues in sequence — i.e. tertiary, not local, contacts), and the bounding-box dimensions. Together they distinguish compact globular folds from extended fibres or disordered chains.

Q: What does the local fold look like, residue by residue?
A: A 3Di character summarizes, for each residue, the relative orientation of the Cα frame of its nearest spatial neighbor. Because it encodes fold topology rather than chemistry, 3Di alignments detect remote structural similarity that sequence alignment misses.

Q: How confident is the AlphaFold model at each residue?
A: For AlphaFold models, the B-factor field carries pLDDT — the model's own estimate of local accuracy on a 0–100 scale. Regions with pLDDT<50 should be treated as essentially unmodeled; they often correspond to intrinsically disordered segments.